Protein AF-A0A5Q8CIJ1-F1 (afdb_monomer)

pLDDT: mean 87.22, std 16.46, range [36.78, 98.0]

Radius of gyration: 13.25 Å; Cα contacts (8 Å, |Δi|>4): 110; chains: 1; bounding box: 39×17×37 Å

Secondary structure (DSSP, 8-state):
-------PPPSS-TT-EEEBSSS--EEEEEEEEE-TT--EEEEEEESS--S--EEEEEGGGB-

Solvent-accessible surface area (backbone atoms only — not comparable to full-atom values): 3892 Å² total; per-residue (Å²): 133,87,78,78,75,73,80,68,74,69,97,68,54,72,69,36,76,36,27,43,68,92,46,100,45,53,24,29,28,72,42,78,48,68,48,99,84,69,48,47,37,32,32,29,36,47,74,59,100,49,100,72,36,66,49,78,44,52,54,88,51,47,83

Sequence (63 aa):
MNMHVVDSAFRFEVGAAVTHRSEPMRATVTARFKTSRGQEIYTVRRLDECALPQLMLLGEVLA

Foldseek 3Di:
DPPPPPVPPDPDDQQDWKAFPVDGWTWGFHDWDADPVRWIKTWTATPDPDPCRTDIDTPVRID

Nearest PDB structures (foldseek):
  4gy5-assembly3_C  TM=7.967E-01  e=1.041E-01  Homo sapiens
  6g4j-assembly1_A  TM=7.320E-01  e=2.970E-01  Bacillus subtilis subsp. subtilis str. 168
  8sp6-assembly2_B  TM=7.672E-01  e=5.636E-01  Homo sapiens
  3d5w-assembly1_A  TM=5.956E-01  e=3.051E+00  Danio rerio
  1ueb-assembly1_A  TM=4.603E-01  e=2.280E+00  Thermus thermophilus

Structure (mmCIF, N/CA/C/O backbone):
data_AF-A0A5Q8CIJ1-F1
#
_entry.id   AF-A0A5Q8CIJ1-F1
#
loop_
_atom_site.group_PDB
_atom_site.id
_atom_site.type_symbol
_atom_site.label_atom_id
_atom_site.label_alt_id
_atom_site.label_comp_id
_atom_site.label_asym_id
_atom_site.label_entity_id
_atom_site.label_seq_id
_atom_site.pdbx_PDB_ins_code
_atom_site.Cartn_x
_atom_site.Cartn_y
_atom_site.Cartn_z
_atom_site.occupancy
_atom_site.B_iso_or_equiv
_atom_site.auth_seq_id
_atom_site.auth_comp_id
_atom_site.auth_asym_id
_atom_site.auth_atom_id
_atom_site.pdbx_PDB_model_num
ATOM 1 N N . MET A 1 1 ? -26.092 2.397 24.383 1.00 36.78 1 MET A N 1
ATOM 2 C CA . MET A 1 1 ? -25.545 2.681 23.040 1.00 36.78 1 MET A CA 1
ATOM 3 C C . MET A 1 1 ? -24.467 1.643 22.776 1.00 36.78 1 MET A C 1
ATOM 5 O O . MET A 1 1 ? -23.385 1.763 23.331 1.00 36.78 1 MET A O 1
ATOM 9 N N . ASN A 1 2 ? -24.787 0.572 22.046 1.00 38.81 2 ASN A N 1
ATOM 10 C CA . ASN A 1 2 ? -23.801 -0.458 21.715 1.00 38.81 2 ASN A CA 1
ATOM 11 C C . ASN A 1 2 ? -22.935 0.069 20.576 1.00 38.81 2 ASN A C 1
ATOM 13 O O . ASN A 1 2 ? -23.335 0.042 19.415 1.00 38.81 2 ASN A O 1
ATOM 17 N N . MET A 1 3 ? -21.770 0.602 20.936 1.00 40.16 3 MET A N 1
ATOM 18 C CA . MET A 1 3 ? -20.717 0.932 19.992 1.00 40.16 3 MET A CA 1
ATOM 19 C C . MET A 1 3 ? -20.188 -0.396 19.438 1.00 40.16 3 MET A C 1
ATOM 21 O O . MET A 1 3 ? -19.270 -0.992 19.990 1.00 40.16 3 MET A O 1
ATOM 25 N N . HIS A 1 4 ? -20.822 -0.895 18.374 1.00 40.31 4 HIS A N 1
ATOM 26 C CA . HIS A 1 4 ? -20.210 -1.862 17.473 1.00 40.31 4 HIS A CA 1
ATOM 27 C C . HIS A 1 4 ? -18.997 -1.149 16.867 1.00 40.31 4 HIS A C 1
ATOM 29 O O . HIS A 1 4 ? -19.086 -0.514 15.818 1.00 40.31 4 HIS A O 1
ATOM 35 N N . VAL A 1 5 ? -17.863 -1.194 17.567 1.00 47.28 5 VAL A N 1
ATOM 36 C CA . VAL A 1 5 ? -16.566 -1.001 16.934 1.0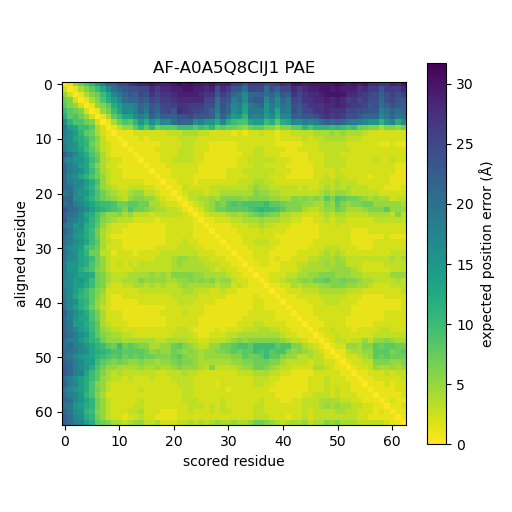0 47.28 5 VAL A CA 1
ATOM 37 C C . VAL A 1 5 ? -16.422 -2.218 16.038 1.00 47.28 5 VAL A C 1
ATOM 39 O O . VAL A 1 5 ? -15.952 -3.273 16.451 1.00 47.28 5 VAL A O 1
ATOM 42 N N . VAL A 1 6 ? -16.963 -2.109 14.825 1.00 49.16 6 VAL A N 1
ATOM 43 C CA . VAL A 1 6 ? -16.560 -2.981 13.736 1.00 49.16 6 VAL A CA 1
ATOM 44 C C . VAL A 1 6 ? -15.092 -2.645 13.568 1.00 49.16 6 VAL A C 1
ATOM 46 O O . VAL A 1 6 ? -14.737 -1.608 13.005 1.00 49.16 6 VAL A O 1
ATOM 49 N N . ASP A 1 7 ? -14.239 -3.462 14.171 1.00 49.94 7 ASP A N 1
ATOM 50 C CA . ASP A 1 7 ? -12.816 -3.455 13.901 1.00 49.94 7 ASP A CA 1
ATOM 51 C C . ASP A 1 7 ? -12.668 -3.978 12.469 1.00 49.94 7 ASP A C 1
ATOM 53 O O . ASP A 1 7 ? -12.397 -5.150 12.224 1.00 49.94 7 ASP A O 1
ATOM 57 N N . SER A 1 8 ? -13.062 -3.145 11.498 1.00 64.81 8 SER A N 1
ATOM 58 C CA . SER A 1 8 ? -13.097 -3.531 10.096 1.00 64.81 8 SER A CA 1
ATOM 59 C C . SER A 1 8 ? -11.674 -3.900 9.736 1.00 64.81 8 SER A C 1
ATOM 61 O O . SER A 1 8 ? -10.795 -3.044 9.819 1.00 64.81 8 SER A O 1
ATOM 63 N N . ALA A 1 9 ? -11.416 -5.153 9.382 1.00 84.25 9 ALA A N 1
ATOM 64 C CA . ALA A 1 9 ? -10.103 -5.530 8.888 1.00 84.25 9 ALA A CA 1
ATOM 65 C C . ALA A 1 9 ? -9.692 -4.546 7.779 1.00 84.25 9 ALA A C 1
ATOM 67 O O . ALA A 1 9 ? -10.534 -4.126 6.979 1.00 84.25 9 ALA A O 1
ATOM 68 N N . PHE A 1 10 ? -8.429 -4.118 7.784 1.00 92.06 10 PHE A N 1
ATOM 69 C CA . PHE A 1 10 ? -7.915 -3.273 6.710 1.00 92.06 10 PHE A CA 1
ATOM 70 C C . PHE A 1 10 ? -8.173 -3.948 5.364 1.00 92.06 10 PHE A C 1
ATOM 72 O O . PHE A 1 10 ? -8.006 -5.161 5.242 1.00 92.06 10 PHE A O 1
ATOM 79 N N . ARG A 1 11 ? -8.510 -3.163 4.340 1.00 94.31 11 ARG A N 1
ATOM 80 C CA . ARG A 1 11 ? -8.674 -3.686 2.978 1.00 94.31 11 ARG A CA 1
ATOM 81 C C . ARG A 1 11 ? -7.435 -4.423 2.466 1.00 94.31 11 ARG A C 1
ATOM 83 O O . ARG A 1 11 ? -7.579 -5.413 1.756 1.00 94.31 11 ARG A O 1
ATOM 90 N N . PHE A 1 12 ? -6.243 -3.939 2.815 1.00 95.75 12 PHE A N 1
ATOM 91 C CA . PHE A 1 12 ? -4.979 -4.538 2.399 1.00 95.75 12 PHE A CA 1
ATOM 92 C C . PHE A 1 12 ? -4.086 -4.865 3.601 1.00 95.75 12 PHE A C 1
ATOM 94 O O . PHE A 1 12 ? -3.943 -4.095 4.557 1.00 95.75 12 PHE A O 1
ATOM 101 N N . GLU A 1 13 ? -3.459 -6.032 3.547 1.00 96.19 13 GLU A N 1
ATOM 102 C CA . GLU A 1 13 ? -2.475 -6.479 4.531 1.00 96.19 13 GLU A CA 1
ATOM 103 C C . GLU A 1 13 ? -1.071 -5.976 4.174 1.00 96.19 13 GLU A C 1
ATOM 105 O O . GLU A 1 13 ? -0.772 -5.694 3.013 1.00 96.19 13 GLU A O 1
ATOM 110 N N . VAL A 1 14 ? -0.178 -5.884 5.164 1.00 96.38 14 VAL A N 1
ATOM 111 C CA . VAL A 1 14 ? 1.249 -5.643 4.890 1.00 96.38 14 VAL A CA 1
ATOM 112 C C . VAL A 1 14 ? 1.799 -6.813 4.069 1.00 96.38 14 VAL A C 1
ATOM 114 O O . VAL A 1 14 ? 1.537 -7.971 4.379 1.00 96.38 14 VAL A O 1
ATOM 117 N N . GLY A 1 15 ? 2.541 -6.509 3.006 1.00 97.00 15 GLY A N 1
ATOM 118 C CA . GLY A 1 15 ? 3.008 -7.482 2.018 1.00 97.00 15 GLY A CA 1
ATOM 119 C C . GLY A 1 15 ? 2.041 -7.715 0.853 1.00 97.00 15 GLY A C 1
ATOM 120 O O . GLY A 1 15 ? 2.433 -8.350 -0.124 1.00 97.00 15 GLY A O 1
ATOM 121 N N . ALA A 1 16 ? 0.815 -7.179 0.898 1.00 97.00 16 ALA A N 1
ATOM 122 C CA . ALA A 1 16 ? -0.110 -7.276 -0.226 1.00 97.00 16 ALA A CA 1
ATOM 123 C C . ALA A 1 16 ? 0.432 -6.527 -1.452 1.00 97.00 16 ALA A C 1
ATOM 125 O O . ALA A 1 16 ? 0.934 -5.404 -1.338 1.00 97.00 16 ALA A O 1
ATOM 126 N N . ALA A 1 17 ? 0.303 -7.146 -2.625 1.00 96.69 17 ALA A N 1
ATOM 127 C CA . ALA A 1 17 ? 0.516 -6.477 -3.899 1.00 96.69 17 ALA A CA 1
ATOM 128 C C . ALA A 1 17 ? -0.711 -5.621 -4.224 1.00 96.69 17 ALA A C 1
ATOM 130 O O . ALA A 1 17 ? -1.835 -6.114 -4.178 1.00 96.69 17 ALA A O 1
ATOM 131 N N . VAL A 1 18 ? -0.480 -4.355 -4.545 1.00 95.81 18 VAL A N 1
ATOM 132 C CA . VAL A 1 18 ? -1.521 -3.375 -4.862 1.00 95.81 18 VAL A CA 1
ATOM 133 C C . VAL A 1 18 ? -1.134 -2.597 -6.109 1.00 95.81 18 VAL A C 1
ATOM 135 O O . VAL A 1 18 ? 0.048 -2.486 -6.456 1.00 95.81 18 VAL A O 1
ATOM 138 N N . THR A 1 19 ? -2.126 -2.025 -6.776 1.00 95.94 19 THR A N 1
ATOM 139 C CA . THR A 1 19 ? -1.898 -1.033 -7.829 1.00 95.94 19 THR A CA 1
ATOM 140 C C . THR A 1 19 ? -2.704 0.225 -7.571 1.00 95.94 19 THR A C 1
ATOM 142 O O . THR A 1 19 ? -3.753 0.184 -6.928 1.00 95.94 19 THR A O 1
ATOM 145 N N . HIS A 1 20 ? -2.240 1.358 -8.094 1.00 92.75 20 HIS A N 1
ATOM 146 C CA . HIS A 1 20 ? -3.112 2.521 -8.202 1.00 92.75 20 HIS A CA 1
ATOM 147 C C . HIS A 1 20 ? -4.287 2.200 -9.143 1.00 92.75 20 HIS A C 1
ATOM 149 O O . HIS A 1 20 ? -4.115 1.516 -10.153 1.00 92.75 20 HIS A O 1
ATOM 155 N N . ARG A 1 21 ? -5.494 2.670 -8.811 1.00 91.62 21 ARG A N 1
ATOM 156 C CA . ARG A 1 21 ? -6.717 2.381 -9.584 1.00 91.62 21 ARG A CA 1
ATOM 157 C C . ARG A 1 21 ? -6.730 3.026 -10.962 1.00 91.62 21 ARG A C 1
ATOM 159 O O . ARG A 1 21 ? -7.269 2.447 -11.897 1.00 91.62 21 ARG A O 1
ATOM 166 N N . SER A 1 22 ? -6.170 4.227 -11.06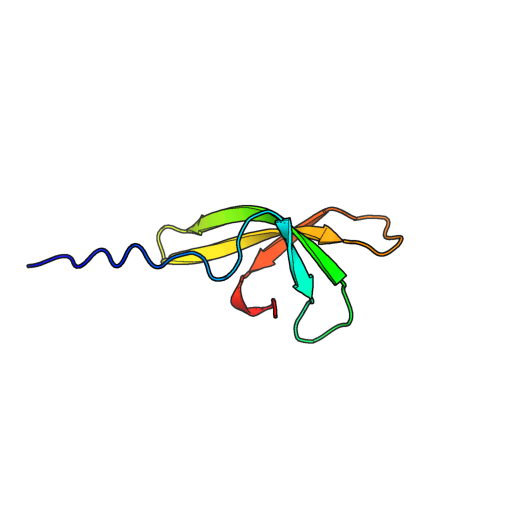7 1.00 89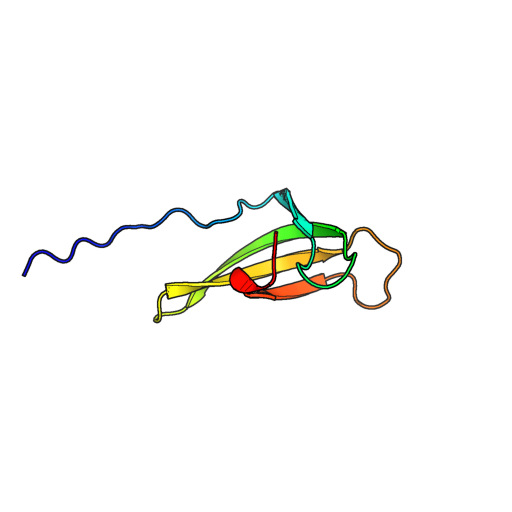.50 22 SER A N 1
ATOM 167 C CA . SER A 1 22 ? -6.223 5.033 -12.293 1.00 89.50 22 SER A CA 1
ATOM 168 C C . SER A 1 22 ? -4.947 4.953 -13.126 1.00 89.50 22 SER A C 1
ATOM 170 O O . SER A 1 22 ? -4.942 5.404 -14.264 1.00 89.50 22 SER A O 1
ATOM 172 N N . GLU A 1 23 ? -3.861 4.413 -12.567 1.00 83.00 23 GLU A N 1
ATOM 173 C CA . GLU A 1 23 ? -2.552 4.388 -13.222 1.00 83.00 23 GLU A CA 1
ATOM 174 C C . GLU A 1 23 ? -1.843 3.055 -12.962 1.00 83.00 23 GLU A C 1
ATOM 176 O O . GLU A 1 23 ? -1.968 2.499 -11.868 1.00 83.00 23 GLU A O 1
ATOM 181 N N . PRO A 1 24 ? -1.074 2.527 -13.929 1.00 82.88 24 PRO A N 1
ATOM 182 C CA . PRO A 1 24 ? -0.305 1.306 -13.743 1.00 82.88 24 PRO A CA 1
ATOM 183 C C . PRO A 1 24 ? 0.898 1.569 -12.823 1.00 82.88 24 PRO A C 1
ATOM 185 O O . PRO A 1 24 ? 2.012 1.806 -13.278 1.00 82.88 24 PRO A O 1
ATOM 188 N N . MET A 1 25 ? 0.671 1.502 -11.511 1.00 91.69 25 MET A N 1
ATOM 189 C CA . MET A 1 25 ? 1.701 1.652 -10.483 1.00 91.69 25 MET A CA 1
ATOM 190 C C . MET A 1 25 ? 1.662 0.450 -9.545 1.00 91.69 25 MET A C 1
ATOM 192 O O . MET A 1 25 ? 0.953 0.458 -8.539 1.00 91.69 25 MET A O 1
ATOM 196 N N . ARG A 1 26 ? 2.439 -0.588 -9.866 1.00 93.88 26 ARG A N 1
ATOM 197 C CA . ARG A 1 26 ? 2.550 -1.782 -9.019 1.00 93.88 26 ARG A CA 1
ATOM 198 C C . ARG A 1 26 ? 3.362 -1.469 -7.771 1.00 93.88 26 ARG A C 1
ATOM 200 O O . ARG A 1 26 ? 4.476 -0.953 -7.862 1.00 93.88 26 ARG A O 1
ATOM 207 N N . ALA A 1 27 ? 2.825 -1.829 -6.616 1.00 96.38 27 ALA A N 1
ATOM 208 C CA . ALA A 1 27 ? 3.467 -1.608 -5.337 1.00 96.38 27 ALA A CA 1
ATOM 209 C C . ALA A 1 27 ? 3.148 -2.731 -4.343 1.00 96.38 27 ALA A 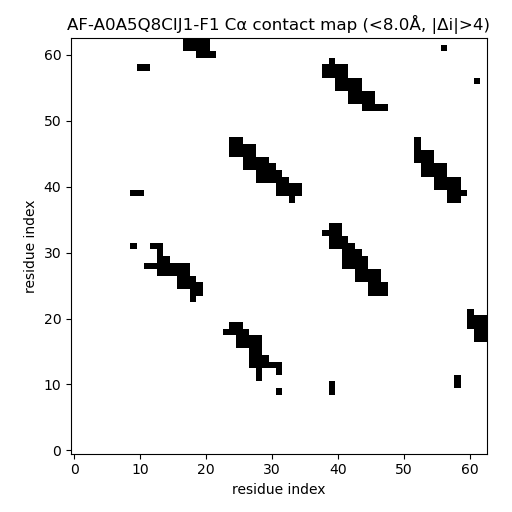C 1
ATOM 211 O O . ALA A 1 27 ? 2.255 -3.551 -4.555 1.00 96.38 27 ALA A O 1
ATOM 212 N N . THR A 1 28 ? 3.879 -2.755 -3.235 1.00 97.62 28 THR A N 1
ATOM 213 C CA . THR A 1 28 ? 3.641 -3.654 -2.105 1.00 97.62 28 THR A CA 1
ATOM 214 C C . THR A 1 28 ? 3.384 -2.836 -0.852 1.00 97.62 28 THR A C 1
ATOM 216 O O . THR A 1 28 ? 4.131 -1.902 -0.566 1.00 97.62 28 THR A O 1
ATOM 219 N N . VAL A 1 29 ? 2.352 -3.178 -0.085 1.00 97.81 29 VAL A N 1
ATOM 220 C CA . VAL A 1 29 ? 2.051 -2.508 1.188 1.00 97.81 29 VAL A CA 1
ATOM 221 C C . VAL A 1 29 ? 3.172 -2.776 2.192 1.00 97.81 29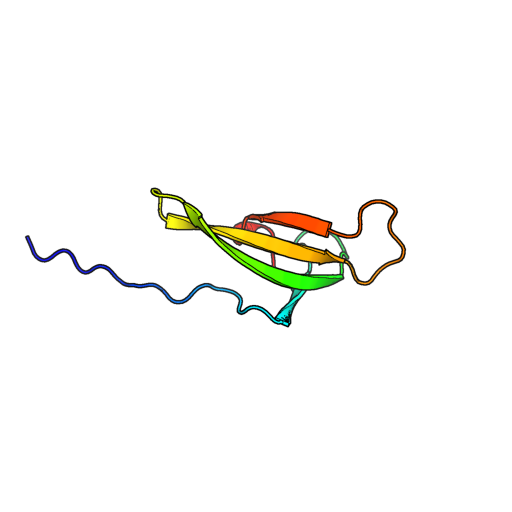 VAL A C 1
ATOM 223 O O . VAL A 1 29 ? 3.504 -3.926 2.468 1.00 97.81 29 VAL A O 1
ATOM 226 N N . THR A 1 30 ? 3.741 -1.723 2.768 1.00 98.00 30 THR A N 1
ATOM 227 C CA . THR A 1 30 ? 4.793 -1.801 3.794 1.00 98.00 30 THR A CA 1
ATOM 228 C C . THR A 1 30 ? 4.303 -1.387 5.178 1.00 98.00 30 THR A C 1
ATOM 230 O O . THR A 1 30 ? 4.846 -1.857 6.173 1.00 98.00 30 THR A O 1
ATOM 233 N N . ALA A 1 31 ? 3.269 -0.547 5.263 1.00 96.81 31 ALA A N 1
ATOM 234 C CA . ALA A 1 31 ? 2.611 -0.183 6.515 1.00 96.81 31 ALA A CA 1
ATOM 235 C C . ALA A 1 31 ? 1.156 0.238 6.271 1.00 96.81 31 ALA A C 1
ATOM 237 O O . ALA A 1 31 ? 0.774 0.569 5.147 1.00 96.81 31 ALA A O 1
ATOM 238 N N . ARG A 1 32 ? 0.347 0.243 7.333 1.00 96.81 32 ARG A N 1
ATOM 239 C CA . ARG A 1 32 ? -1.076 0.590 7.279 1.00 96.81 32 ARG A CA 1
ATOM 240 C C . ARG A 1 32 ? -1.523 1.296 8.550 1.00 96.81 32 ARG A C 1
ATOM 242 O O . ARG A 1 32 ? -1.110 0.926 9.647 1.00 96.81 32 ARG A O 1
ATOM 249 N N . PHE A 1 33 ? -2.375 2.297 8.390 1.00 94.44 33 PHE A N 1
ATOM 250 C CA . PHE A 1 33 ? -2.858 3.152 9.468 1.00 94.44 33 PHE A CA 1
ATOM 251 C C . PHE A 1 33 ? -4.326 3.495 9.236 1.00 94.44 33 PHE A C 1
ATOM 253 O O . PHE A 1 33 ? -4.756 3.665 8.094 1.00 94.44 33 PHE A O 1
ATOM 260 N N . LYS A 1 34 ? -5.093 3.638 10.318 1.00 93.69 34 LYS A N 1
ATOM 261 C CA . LYS A 1 34 ? -6.426 4.239 10.266 1.00 93.69 34 LYS A CA 1
ATOM 262 C C . LYS A 1 34 ? -6.392 5.613 10.899 1.00 93.69 34 LYS A C 1
ATOM 264 O O . LYS A 1 34 ? -5.842 5.787 11.984 1.00 93.69 34 LYS A O 1
ATOM 269 N N . THR A 1 35 ? -7.005 6.585 10.237 1.00 91.00 35 THR A N 1
ATOM 270 C CA . THR A 1 35 ? -7.263 7.883 10.862 1.00 91.00 35 THR A CA 1
ATOM 271 C C . THR A 1 35 ? -8.372 7.748 11.907 1.00 91.00 35 THR A C 1
ATOM 273 O O . THR A 1 35 ? -9.146 6.789 11.893 1.00 91.00 35 THR A O 1
ATOM 276 N N . SER A 1 36 ? -8.523 8.747 12.779 1.00 88.81 36 SER A N 1
ATOM 277 C CA . SER A 1 36 ? -9.649 8.817 13.727 1.00 88.81 36 SER A CA 1
ATOM 278 C C . SER A 1 36 ? -11.025 8.852 13.047 1.00 88.81 36 SER A C 1
ATOM 280 O O . SER A 1 36 ? -12.034 8.576 13.687 1.00 88.81 36 SER A O 1
ATOM 282 N N . ARG A 1 37 ? -11.072 9.165 11.744 1.00 88.75 37 ARG A N 1
ATOM 283 C CA . ARG A 1 37 ? -12.280 9.142 10.905 1.00 88.75 37 ARG A CA 1
ATOM 284 C C . ARG A 1 37 ? -12.498 7.799 10.195 1.00 88.75 37 ARG A C 1
ATOM 286 O O . ARG A 1 37 ? -13.407 7.692 9.381 1.00 88.75 37 ARG A O 1
ATOM 293 N N . GLY A 1 38 ? -11.660 6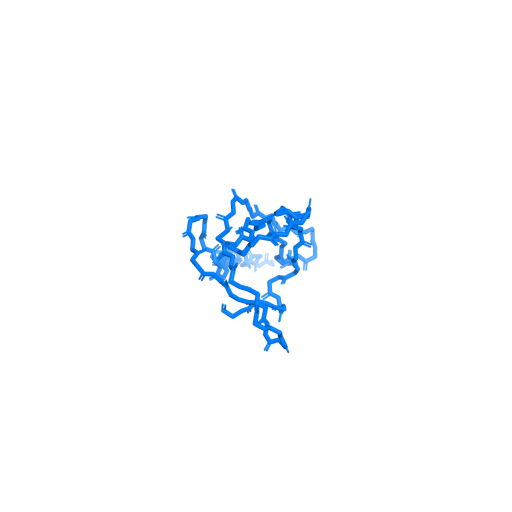.796 10.462 1.00 88.94 38 GLY A N 1
ATOM 294 C CA . GLY A 1 38 ? -11.764 5.459 9.873 1.00 88.94 38 GLY A CA 1
ATOM 295 C C . GLY A 1 38 ? -11.223 5.339 8.446 1.00 88.94 38 GLY A C 1
ATOM 296 O O . GLY A 1 38 ? -11.395 4.291 7.830 1.00 88.94 38 GLY A O 1
ATOM 297 N N . GLN A 1 39 ? -10.564 6.372 7.911 1.00 92.81 39 GLN A N 1
ATOM 298 C CA . GLN A 1 39 ? -9.929 6.288 6.594 1.00 92.81 39 GLN A CA 1
ATOM 299 C C . GLN A 1 39 ? -8.665 5.440 6.681 1.00 92.81 39 GLN A C 1
ATOM 301 O O . GLN A 1 39 ? -7.853 5.622 7.589 1.00 92.81 39 GLN A O 1
ATOM 306 N N . GLU A 1 40 ? -8.487 4.547 5.715 1.00 95.81 40 GLU A N 1
ATOM 307 C CA . GLU A 1 40 ? -7.303 3.702 5.619 1.00 95.81 40 GLU A CA 1
ATOM 308 C C . GLU A 1 40 ? -6.217 4.402 4.801 1.00 95.81 40 GLU A C 1
ATOM 310 O O . GLU A 1 40 ? -6.454 4.829 3.668 1.00 95.81 40 GLU A O 1
ATOM 315 N N . ILE A 1 41 ? -5.023 4.497 5.378 1.00 96.31 41 ILE A N 1
ATOM 316 C CA . ILE A 1 41 ? -3.815 5.020 4.743 1.00 96.31 41 ILE A CA 1
ATOM 317 C C . ILE A 1 41 ? -2.791 3.893 4.693 1.00 96.31 41 ILE A C 1
ATOM 319 O O . ILE A 1 41 ? -2.538 3.226 5.698 1.00 96.31 41 ILE A O 1
ATOM 323 N N . TYR A 1 42 ? -2.180 3.709 3.531 1.00 97.19 42 TYR A N 1
ATOM 324 C CA . TYR A 1 42 ? -1.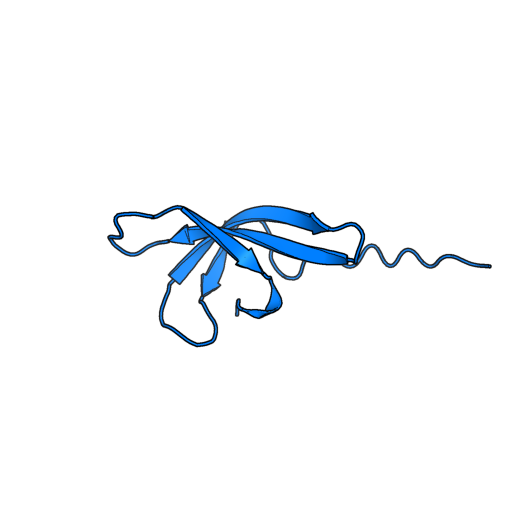193 2.675 3.271 1.00 97.19 42 TYR A CA 1
ATOM 325 C C . TYR A 1 42 ? 0.124 3.308 2.857 1.00 97.19 42 TYR A C 1
ATOM 327 O O . TYR A 1 42 ? 0.166 4.103 1.919 1.00 97.19 42 TYR A O 1
ATOM 335 N N . THR A 1 43 ? 1.208 2.919 3.520 1.00 97.31 43 THR A N 1
ATOM 336 C CA . THR A 1 43 ? 2.543 3.110 2.957 1.00 97.31 43 THR A CA 1
ATOM 337 C C . THR A 1 43 ? 2.800 1.957 2.002 1.00 97.31 43 THR A C 1
ATOM 339 O O . THR A 1 43 ? 2.602 0.796 2.364 1.00 97.31 43 THR A O 1
ATOM 342 N N . VAL A 1 44 ? 3.231 2.265 0.785 1.00 96.75 44 VAL A N 1
ATOM 343 C CA . VAL A 1 44 ? 3.533 1.279 -0.248 1.00 96.75 44 VAL A CA 1
ATOM 344 C C . VAL A 1 44 ? 4.940 1.489 -0.788 1.00 96.75 44 VAL A C 1
ATOM 346 O O . VAL A 1 44 ? 5.434 2.616 -0.858 1.00 96.75 44 VAL A O 1
ATOM 349 N N . ARG A 1 45 ? 5.582 0.397 -1.196 1.00 96.75 45 ARG A N 1
ATOM 350 C CA . ARG A 1 45 ? 6.825 0.407 -1.959 1.00 96.75 45 ARG A CA 1
ATOM 351 C C . ARG A 1 45 ? 6.525 0.055 -3.407 1.00 96.75 45 ARG A C 1
ATOM 353 O O . ARG A 1 45 ? 6.103 -1.061 -3.689 1.00 96.75 45 ARG A O 1
ATOM 360 N N . ARG A 1 46 ? 6.751 1.002 -4.305 1.00 95.12 46 ARG A N 1
ATOM 361 C CA . ARG A 1 46 ? 6.691 0.817 -5.751 1.00 95.12 46 ARG A CA 1
ATOM 362 C C . ARG A 1 46 ? 7.687 -0.247 -6.213 1.00 95.12 46 ARG A C 1
ATOM 364 O O . ARG A 1 46 ? 8.772 -0.378 -5.643 1.00 95.12 46 ARG A O 1
ATOM 371 N N . LEU A 1 47 ? 7.289 -1.005 -7.230 1.00 93.62 47 LEU A N 1
ATOM 372 C CA . LEU A 1 47 ? 8.088 -2.077 -7.830 1.00 93.62 47 LEU A CA 1
ATOM 373 C C . LEU A 1 47 ? 8.752 -1.664 -9.150 1.00 93.62 47 LEU A C 1
ATOM 375 O O . LEU A 1 47 ? 9.557 -2.421 -9.682 1.00 93.62 47 LEU A O 1
ATOM 379 N N . ASP A 1 48 ? 8.409 -0.495 -9.682 1.00 90.00 48 ASP A N 1
ATOM 380 C CA . ASP A 1 48 ? 9.069 0.104 -10.835 1.00 90.00 48 ASP A CA 1
ATOM 381 C C . ASP A 1 48 ? 10.276 0.959 -10.422 1.00 90.00 48 ASP A C 1
ATOM 383 O O . ASP A 1 48 ? 10.437 1.347 -9.260 1.00 90.00 48 ASP A O 1
ATOM 387 N N . GLU A 1 49 ? 11.146 1.249 -11.388 1.00 86.38 49 GLU A N 1
ATOM 388 C CA . GLU A 1 49 ? 12.317 2.098 -11.181 1.00 86.38 49 GLU A CA 1
ATOM 389 C C . GLU A 1 49 ? 11.876 3.567 -11.096 1.00 86.38 49 GLU A C 1
ATOM 391 O O . GLU A 1 49 ? 11.765 4.280 -12.091 1.00 86.38 49 GLU A O 1
ATOM 396 N N . CYS A 1 50 ? 11.551 4.005 -9.879 1.00 86.12 50 CYS A N 1
ATOM 397 C CA . CYS A 1 50 ? 11.129 5.367 -9.582 1.00 86.12 50 CYS A CA 1
ATOM 398 C C . CYS A 1 50 ? 12.072 6.026 -8.570 1.00 86.12 50 CYS A C 1
ATOM 400 O O . CYS A 1 50 ? 12.470 5.407 -7.583 1.00 86.12 50 CYS A O 1
ATOM 402 N N . ALA A 1 51 ? 12.358 7.318 -8.765 1.00 88.19 51 ALA A N 1
ATOM 403 C CA . ALA A 1 51 ? 13.136 8.126 -7.822 1.00 88.19 51 ALA A CA 1
ATOM 404 C C . ALA A 1 51 ? 12.484 8.228 -6.427 1.00 88.19 51 ALA A C 1
ATOM 406 O O . ALA A 1 51 ? 13.178 8.434 -5.434 1.00 88.19 51 ALA A O 1
ATOM 407 N N . LEU A 1 52 ? 11.159 8.059 -6.343 1.00 87.50 52 LEU A N 1
ATOM 408 C CA . LEU A 1 52 ? 10.390 8.035 -5.097 1.00 87.50 52 LEU A CA 1
ATOM 409 C C . LEU A 1 52 ? 9.692 6.677 -4.943 1.00 87.50 52 LEU A C 1
ATOM 411 O O . LEU A 1 52 ? 8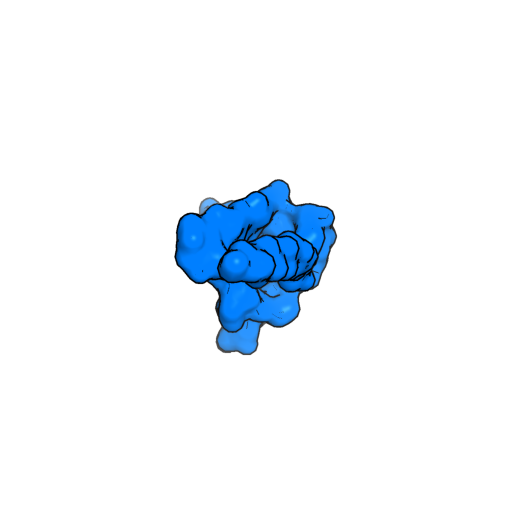.502 6.546 -5.238 1.00 87.50 52 LEU A O 1
ATOM 415 N N . PRO A 1 53 ? 10.421 5.640 -4.493 1.00 89.94 53 PRO A N 1
ATOM 416 C CA . PRO A 1 53 ? 9.892 4.285 -4.435 1.00 89.94 53 PRO A CA 1
ATOM 417 C C . PRO A 1 53 ? 8.932 4.066 -3.261 1.00 89.94 53 PRO A C 1
ATOM 419 O O . PRO A 1 53 ? 8.237 3.059 -3.246 1.00 89.94 53 PRO A O 1
ATOM 422 N N . GLN A 1 54 ? 8.886 4.957 -2.267 1.00 95.31 54 GLN A N 1
ATOM 423 C CA . GLN A 1 54 ? 7.965 4.857 -1.132 1.00 95.31 54 GLN A CA 1
ATOM 424 C C . GLN A 1 54 ? 6.914 5.958 -1.204 1.00 95.31 54 GLN A C 1
ATOM 426 O O . GLN A 1 54 ? 7.256 7.131 -1.334 1.00 95.31 54 GLN A O 1
ATOM 431 N N . LEU A 1 55 ? 5.645 5.576 -1.090 1.00 94.31 55 LEU A N 1
ATOM 432 C CA . LEU A 1 55 ? 4.506 6.489 -1.133 1.00 94.31 55 LEU A CA 1
ATOM 433 C C . LEU A 1 55 ? 3.541 6.193 0.012 1.00 94.31 55 LEU A C 1
ATOM 435 O O . LEU A 1 55 ? 3.422 5.050 0.445 1.00 94.31 55 LEU A O 1
ATOM 439 N N . MET A 1 56 ? 2.816 7.216 0.461 1.00 96.00 56 MET A N 1
ATOM 440 C CA . MET A 1 56 ? 1.640 7.065 1.316 1.00 96.00 56 MET A CA 1
ATOM 441 C C . MET A 1 56 ? 0.390 7.373 0.499 1.00 96.00 56 MET A C 1
ATOM 443 O O . MET A 1 56 ? 0.291 8.445 -0.092 1.00 96.00 56 MET A O 1
ATOM 447 N N . LEU A 1 57 ? -0.552 6.434 0.460 1.00 94.94 57 LEU A N 1
ATOM 448 C CA . LEU A 1 57 ? -1.750 6.499 -0.374 1.00 94.94 57 LEU A CA 1
ATOM 449 C C . LEU A 1 57 ? -2.997 6.132 0.429 1.00 94.94 57 LEU A C 1
ATOM 451 O O . LEU A 1 57 ? -2.945 5.329 1.360 1.00 94.94 57 LEU A O 1
ATOM 455 N N . LEU A 1 58 ? -4.137 6.704 0.050 1.00 95.81 58 LEU A N 1
ATOM 456 C CA . LEU A 1 58 ? -5.431 6.328 0.616 1.00 95.81 58 LEU A CA 1
ATOM 457 C C . LEU A 1 58 ? -5.868 4.963 0.069 1.00 95.81 58 LEU A C 1
ATOM 459 O O . LEU A 1 58 ? -5.711 4.672 -1.115 1.00 95.81 58 LEU A O 1
ATOM 463 N N . GLY A 1 59 ? -6.495 4.135 0.902 1.00 93.69 59 GLY A N 1
ATOM 464 C CA . GLY A 1 59 ? -7.004 2.825 0.480 1.00 93.69 59 GLY A CA 1
ATOM 465 C C . GLY A 1 59 ? -8.020 2.878 -0.664 1.00 93.69 59 GLY A C 1
ATOM 466 O O . GLY A 1 59 ? -8.212 1.896 -1.377 1.00 93.69 59 GLY A O 1
ATOM 467 N N . GLU A 1 60 ? -8.688 4.018 -0.852 1.00 94.31 60 GLU A N 1
ATOM 468 C CA . GLU A 1 60 ? -9.660 4.238 -1.926 1.00 94.31 60 GLU A CA 1
ATOM 469 C C . GLU A 1 60 ? -9.038 4.390 -3.313 1.00 94.31 60 GLU A C 1
ATOM 471 O O . GLU A 1 60 ? -9.735 4.151 -4.296 1.00 94.31 60 GLU A O 1
ATOM 476 N N . VAL A 1 61 ? -7.747 4.7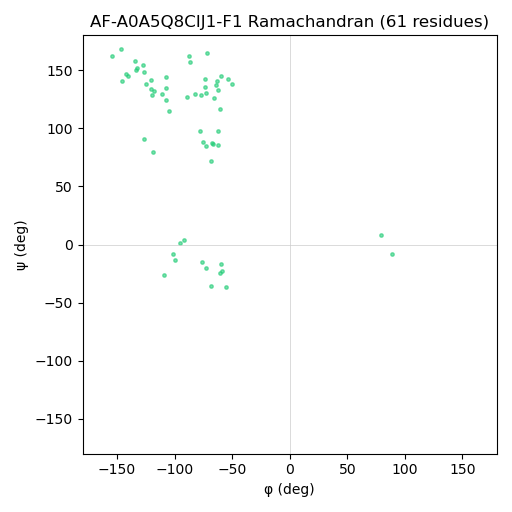25 -3.399 1.00 94.50 61 VAL A N 1
ATOM 477 C CA . VAL A 1 61 ? -7.031 4.843 -4.678 1.00 94.50 61 VAL A CA 1
ATOM 478 C C . VAL A 1 61 ? -6.274 3.569 -5.053 1.00 94.50 61 VAL A C 1
ATOM 480 O O . VAL A 1 61 ? -5.635 3.525 -6.101 1.00 94.50 61 VAL A O 1
ATOM 483 N N . LEU A 1 62 ? -6.364 2.523 -4.224 1.00 92.62 62 LEU A N 1
ATOM 484 C CA . LEU A 1 62 ? -5.698 1.236 -4.422 1.00 92.62 62 LEU A CA 1
ATOM 485 C C . LEU A 1 62 ? -6.690 0.133 -4.822 1.00 92.62 62 LEU A C 1
ATOM 487 O O . LEU A 1 62 ? -7.842 0.110 -4.360 1.00 92.62 62 LEU A O 1
ATOM 491 N N . ALA A 1 63 ? -6.239 -0.764 -5.696 1.00 90.44 63 ALA A N 1
ATOM 492 C CA . ALA A 1 63 ? -6.914 -1.996 -6.100 1.00 90.44 63 ALA A CA 1
ATOM 493 C C . ALA A 1 63 ? -6.033 -3.212 -5.812 1.00 90.44 63 ALA A C 1
ATOM 495 O O . ALA A 1 63 ? -4.790 -3.086 -5.957 1.00 90.44 63 ALA A O 1
#

Mean predicted aligned error: 6.16 Å